Protein AF-D2PDN6-F1 (afdb_monomer)

pLDDT: mean 74.23, std 16.85, range [50.34, 97.75]

Secondary structure (DSSP, 8-state):
--HHHHHTS--EEEETTEEEE--GGG-----HHHHHHHHHHHHHHHHHHHHHHHHHHHHHH-

Structure (mmCIF, N/CA/C/O backbone):
data_AF-D2PDN6-F1
#
_entry.id   AF-D2PDN6-F1
#
loop_
_atom_site.group_PDB
_atom_site.id
_atom_site.type_symbol
_atom_site.label_atom_id
_atom_site.label_alt_id
_atom_site.label_comp_id
_atom_site.label_asym_id
_atom_site.label_entity_id
_atom_site.label_seq_id
_atom_site.pdbx_PDB_ins_code
_atom_site.Cartn_x
_atom_site.Cartn_y
_atom_site.Cartn_z
_atom_site.occupancy
_atom_site.B_iso_or_equiv
_atom_site.auth_seq_id
_atom_site.auth_comp_id
_atom_site.auth_asym_id
_atom_site.auth_atom_id
_atom_site.pdbx_PDB_model_num
ATOM 1 N N . MET A 1 1 ? -30.748 -10.941 1.592 1.00 54.69 1 MET A N 1
ATOM 2 C CA . MET A 1 1 ? -30.558 -9.963 2.686 1.00 54.69 1 MET A CA 1
ATOM 3 C C . MET A 1 1 ? -29.392 -10.371 3.590 1.00 54.69 1 MET A C 1
ATOM 5 O O . MET A 1 1 ? -29.540 -10.491 4.795 1.00 54.69 1 MET A O 1
ATOM 9 N N . LEU A 1 2 ? -28.217 -10.637 2.998 1.00 53.94 2 LEU A N 1
ATOM 10 C CA . LEU A 1 2 ? -26.977 -10.871 3.753 1.00 53.94 2 LEU A CA 1
ATOM 11 C C . 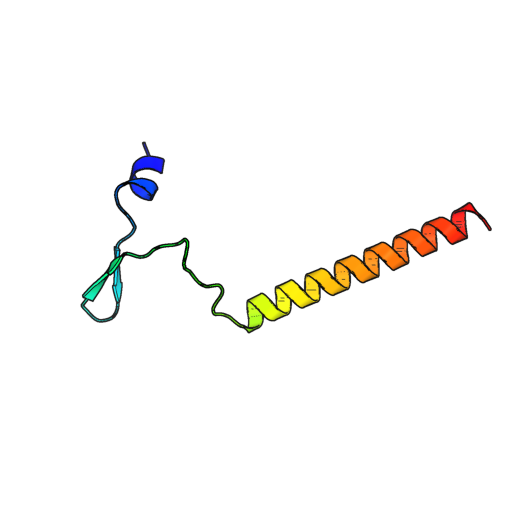LEU A 1 2 ? -26.235 -9.543 3.986 1.00 53.94 2 LEU A C 1
ATOM 13 O O . LEU A 1 2 ? -25.624 -9.356 5.030 1.00 53.94 2 LEU A O 1
ATOM 17 N N . LEU A 1 3 ? -26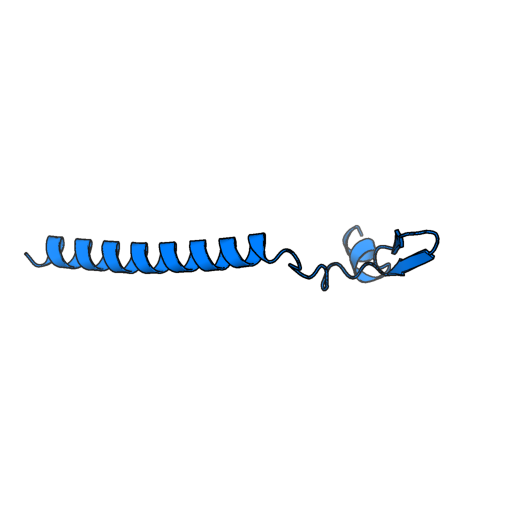.347 -8.605 3.033 1.00 57.06 3 LEU A N 1
ATOM 18 C CA . LEU A 1 3 ? -25.788 -7.256 3.137 1.00 57.06 3 LEU A CA 1
ATOM 19 C C . LEU A 1 3 ? -26.372 -6.463 4.316 1.00 57.06 3 LEU A C 1
ATOM 21 O O . LEU A 1 3 ? -25.610 -5.788 4.996 1.00 57.06 3 LEU A O 1
ATOM 25 N N . ASP A 1 4 ? -27.669 -6.615 4.605 1.00 55.59 4 ASP A N 1
ATOM 26 C CA . ASP A 1 4 ? -28.345 -5.902 5.705 1.00 55.59 4 ASP A CA 1
ATOM 27 C C . ASP A 1 4 ? -27.759 -6.246 7.081 1.00 55.59 4 ASP A C 1
ATOM 29 O O . ASP A 1 4 ? -27.691 -5.414 7.982 1.00 55.59 4 ASP A O 1
ATOM 33 N N . VAL A 1 5 ? -27.225 -7.462 7.242 1.00 58.12 5 VAL A N 1
ATOM 34 C CA 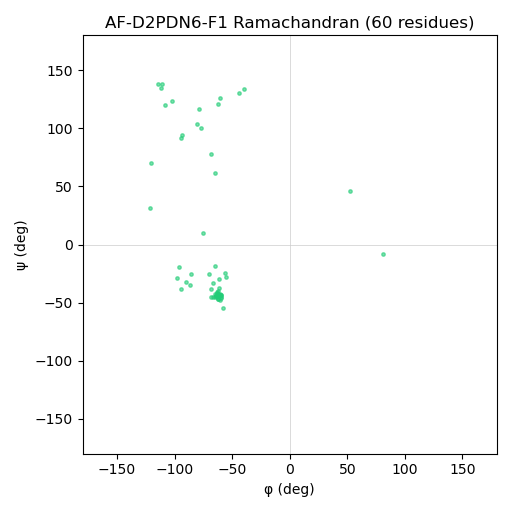. VAL A 1 5 ? -26.537 -7.864 8.477 1.00 58.12 5 VAL A CA 1
ATOM 35 C C . VAL A 1 5 ? -25.243 -7.069 8.674 1.00 58.12 5 VAL A C 1
ATOM 37 O O . VAL A 1 5 ? -24.888 -6.761 9.808 1.00 58.12 5 VAL A O 1
ATOM 40 N N . PHE A 1 6 ? -24.559 -6.695 7.591 1.00 53.22 6 PHE A N 1
ATOM 41 C CA . PHE A 1 6 ? -23.315 -5.926 7.648 1.00 53.22 6 PHE A CA 1
ATOM 42 C C . PHE A 1 6 ? -23.543 -4.410 7.719 1.00 53.22 6 PHE A C 1
ATOM 44 O O . PHE A 1 6 ? -22.687 -3.707 8.258 1.00 53.22 6 PHE A O 1
ATOM 51 N N . THR A 1 7 ? -24.676 -3.903 7.224 1.00 55.75 7 THR A N 1
ATOM 52 C CA . THR A 1 7 ? -24.992 -2.465 7.208 1.00 55.75 7 THR A CA 1
ATOM 53 C C . THR A 1 7 ? -25.828 -2.002 8.405 1.00 55.75 7 THR A C 1
ATOM 55 O O . THR A 1 7 ? -25.545 -0.934 8.945 1.00 55.75 7 THR A O 1
ATOM 58 N N . GLU A 1 8 ? -26.805 -2.783 8.883 1.00 51.94 8 GLU A N 1
ATOM 59 C CA . GLU A 1 8 ? -27.723 -2.361 9.963 1.00 51.94 8 GLU A CA 1
ATOM 60 C C . GLU A 1 8 ? -27.331 -2.872 11.353 1.00 51.94 8 GLU A C 1
ATOM 62 O O . GLU A 1 8 ? -27.608 -2.232 12.372 1.00 51.94 8 GLU A O 1
ATOM 67 N N . ARG A 1 9 ? -26.655 -4.021 11.429 1.00 56.03 9 ARG A N 1
ATOM 68 C CA . ARG A 1 9 ? -26.256 -4.660 12.690 1.00 56.03 9 ARG A CA 1
ATOM 69 C C . ARG A 1 9 ? -24.745 -4.801 12.738 1.00 56.03 9 ARG A C 1
ATOM 71 O O . ARG A 1 9 ? -24.222 -5.904 12.655 1.00 56.03 9 ARG A O 1
ATOM 78 N N . GLY A 1 10 ? -24.042 -3.674 12.878 1.00 56.09 10 GLY A N 1
ATOM 79 C CA . GLY A 1 10 ? -22.581 -3.657 13.010 1.00 56.09 10 GLY A CA 1
ATOM 80 C C . GLY A 1 10 ? -22.070 -4.804 13.893 1.00 56.09 10 GLY A C 1
ATOM 81 O O . GLY A 1 10 ? -22.644 -5.086 14.940 1.00 56.09 10 GLY A O 1
ATOM 82 N N . ILE A 1 11 ? -21.029 -5.503 13.444 1.00 61.25 11 ILE A N 1
ATOM 83 C CA . ILE A 1 11 ? -20.525 -6.718 14.094 1.00 61.25 11 ILE A CA 1
ATOM 84 C C . ILE A 1 11 ? -20.091 -6.361 15.522 1.00 61.25 11 ILE A C 1
ATOM 86 O O . ILE A 1 11 ? -19.310 -5.437 15.719 1.00 61.25 11 ILE A O 1
ATOM 90 N N . TYR A 1 12 ? -20.595 -7.053 16.544 1.00 62.62 12 TYR A N 1
ATOM 91 C CA . TYR A 1 12 ? -20.153 -6.857 17.928 1.00 62.62 12 TYR A CA 1
ATOM 92 C C . TYR A 1 12 ? -19.206 -7.989 18.305 1.00 62.62 12 TYR A C 1
ATOM 94 O O . TYR A 1 12 ? -19.579 -9.158 18.249 1.00 62.62 12 TYR A O 1
ATOM 102 N N . VAL A 1 13 ? -17.988 -7.652 18.726 1.00 61.84 13 VAL A N 1
ATOM 103 C CA . VAL A 1 13 ? -17.007 -8.644 19.185 1.00 61.84 13 VAL A CA 1
ATOM 10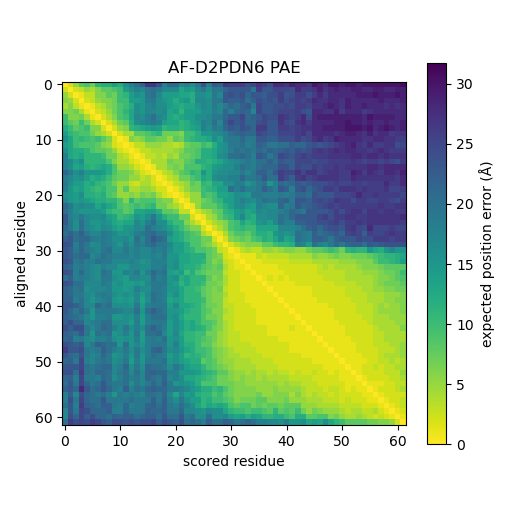4 C C . VAL A 1 13 ? -16.787 -8.459 20.681 1.00 61.84 13 VAL A C 1
ATOM 106 O O . VAL A 1 13 ? -16.630 -7.338 21.177 1.00 61.84 13 VAL A O 1
ATOM 109 N N . LYS A 1 14 ? -16.783 -9.568 21.425 1.00 59.84 14 LYS A N 1
ATOM 110 C CA . LYS A 1 14 ? -16.506 -9.569 22.862 1.00 59.84 14 LYS A CA 1
ATOM 111 C C . LYS A 1 14 ? -14.992 -9.519 23.076 1.00 59.84 14 LYS A C 1
ATOM 113 O O . LYS A 1 14 ? -14.302 -10.520 22.917 1.00 59.84 14 LYS A O 1
ATOM 118 N N . ARG A 1 15 ? -14.466 -8.349 23.443 1.00 62.75 15 ARG A N 1
ATOM 119 C CA . ARG A 1 15 ? -13.062 -8.163 23.850 1.00 62.75 15 ARG A CA 1
ATOM 120 C C . ARG A 1 15 ? -13.026 -7.919 25.356 1.00 62.75 15 ARG A C 1
ATOM 122 O O . ARG A 1 15 ? -13.620 -6.965 25.847 1.00 62.75 15 ARG A O 1
ATOM 129 N N . ASN A 1 16 ? -12.332 -8.794 26.083 1.00 59.19 16 ASN A N 1
ATOM 130 C CA . ASN A 1 16 ? -12.093 -8.680 27.526 1.00 59.19 16 ASN A CA 1
ATOM 131 C C . ASN A 1 16 ? -13.371 -8.461 28.369 1.00 59.19 16 ASN A C 1
ATOM 133 O O . ASN A 1 16 ? -13.455 -7.556 29.195 1.00 59.19 16 ASN A O 1
ATOM 137 N N . GLY A 1 17 ? -14.416 -9.246 28.091 1.00 74.75 17 GLY A N 1
ATOM 138 C CA . GLY A 1 17 ? -15.678 -9.205 28.839 1.00 74.75 17 GLY A CA 1
ATOM 139 C C . GLY A 1 17 ? -16.651 -8.085 28.452 1.00 74.75 17 GLY A C 1
ATOM 140 O O . GLY A 1 17 ? -17.799 -8.134 28.886 1.00 74.75 17 GLY A O 1
ATOM 141 N N . LYS A 1 18 ? -16.260 -7.126 27.601 1.00 63.59 18 LYS A N 1
ATOM 142 C CA . LYS A 1 18 ? -17.132 -6.033 27.140 1.00 63.59 18 LYS A CA 1
ATOM 143 C C . LYS A 1 18 ? -17.477 -6.190 25.657 1.00 63.59 18 LYS A C 1
ATOM 145 O O . LYS A 1 18 ? -16.626 -6.536 24.837 1.00 63.59 18 LYS A O 1
ATOM 150 N N . TRP A 1 19 ? -18.736 -5.932 25.315 1.00 68.44 19 TRP A N 1
ATOM 151 C CA . TRP A 1 19 ? -19.209 -5.900 23.932 1.00 68.44 19 TRP A CA 1
ATOM 152 C C . TRP A 1 19 ? -18.803 -4.570 23.296 1.00 68.4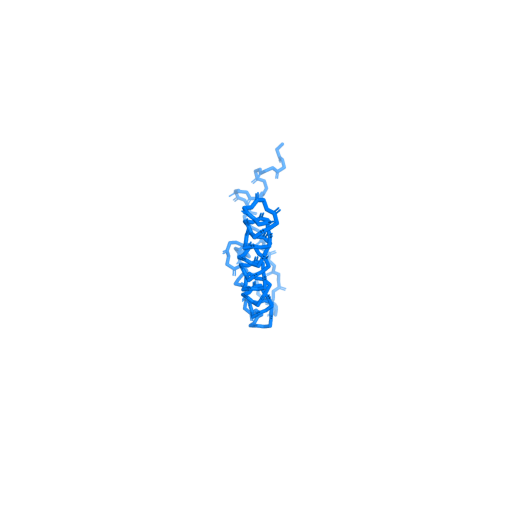4 19 TRP A C 1
ATOM 154 O O . TRP A 1 19 ? -19.231 -3.511 23.755 1.00 68.44 19 TRP A O 1
ATOM 164 N N . ARG A 1 20 ? -17.962 -4.606 22.258 1.00 63.59 20 ARG A N 1
ATOM 165 C CA . ARG A 1 20 ? -17.596 -3.416 21.474 1.00 63.59 20 ARG A CA 1
ATOM 166 C C . ARG A 1 20 ? -18.114 -3.552 20.047 1.00 63.59 20 ARG A C 1
ATOM 168 O O . ARG A 1 20 ? -18.007 -4.624 19.453 1.00 63.59 20 ARG A O 1
ATOM 175 N N . ARG A 1 21 ? -18.651 -2.449 19.511 1.00 62.97 21 ARG A N 1
ATOM 176 C CA . ARG A 1 21 ? -18.961 -2.313 18.082 1.00 62.97 21 ARG A CA 1
ATOM 177 C C . ARG A 1 21 ? -17.657 -2.432 17.300 1.00 62.97 21 ARG A C 1
ATOM 179 O O . ARG A 1 21 ? -16.721 -1.671 17.535 1.00 62.97 21 ARG A O 1
ATOM 186 N N . PHE A 1 22 ? -17.600 -3.408 16.412 1.00 58.22 22 PHE A N 1
ATOM 187 C CA . PHE A 1 22 ? -16.483 -3.679 15.528 1.00 58.22 22 PHE A CA 1
ATOM 188 C C . PHE A 1 22 ? -16.762 -2.966 14.206 1.00 58.22 22 PHE A C 1
ATOM 190 O O . PHE A 1 22 ? -17.457 -3.475 13.328 1.00 58.22 22 PHE A O 1
ATOM 197 N N . ALA A 1 23 ? -16.277 -1.732 14.092 1.00 58.56 23 ALA A N 1
ATOM 198 C CA . ALA A 1 23 ? -16.282 -1.023 12.824 1.00 58.56 23 ALA A CA 1
ATOM 199 C C . ALA A 1 23 ? -15.135 -1.581 11.972 1.00 58.56 23 ALA A C 1
ATOM 201 O O . ALA A 1 23 ? -13.982 -1.214 12.175 1.00 58.56 23 ALA A O 1
ATOM 202 N N . LEU A 1 24 ? -15.445 -2.472 11.025 1.00 54.44 24 LEU A N 1
ATOM 203 C CA . LEU A 1 24 ? -14.475 -2.992 10.047 1.00 54.44 24 LEU A CA 1
ATOM 204 C C . LEU A 1 24 ? -13.783 -1.868 9.257 1.00 54.44 24 LEU A C 1
ATOM 206 O O . LEU A 1 24 ? -12.631 -2.013 8.874 1.00 54.44 24 LEU A O 1
ATOM 210 N N . ALA A 1 25 ? -14.454 -0.723 9.086 1.00 56.72 25 ALA A N 1
ATOM 211 C CA . ALA A 1 25 ? -13.895 0.475 8.457 1.00 56.72 25 ALA A CA 1
ATOM 212 C C . ALA A 1 25 ? -12.730 1.106 9.246 1.00 56.72 25 ALA A C 1
ATOM 214 O O . ALA A 1 25 ? -11.962 1.884 8.693 1.00 56.72 25 ALA A O 1
ATOM 215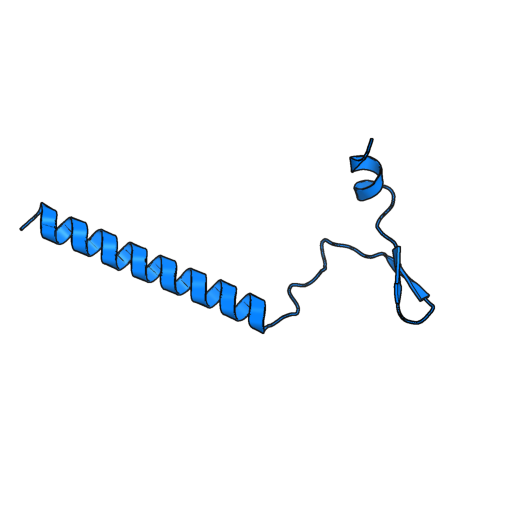 N N . HIS A 1 26 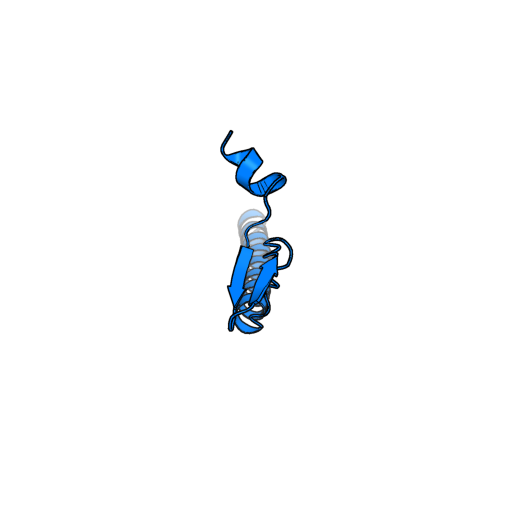? -12.602 0.772 10.533 1.00 50.34 26 HIS A N 1
ATOM 216 C CA . HIS A 1 26 ? -11.494 1.172 11.397 1.00 50.34 26 HIS A CA 1
ATOM 217 C C . HIS A 1 26 ? -10.789 -0.064 11.967 1.00 50.34 26 HIS A C 1
ATOM 219 O O . HIS A 1 26 ? -10.239 -0.030 13.069 1.00 50.34 26 HIS A O 1
ATOM 225 N N . PHE A 1 27 ? -10.773 -1.173 11.215 1.00 53.81 27 PHE A N 1
ATOM 226 C CA . PHE A 1 27 ? -9.641 -2.085 11.299 1.00 53.81 27 PHE A CA 1
ATOM 227 C C . PHE A 1 27 ? -8.481 -1.308 10.686 1.00 53.81 27 PHE A C 1
ATOM 229 O O . PHE A 1 27 ? -8.183 -1.430 9.500 1.00 53.81 27 PHE A O 1
ATOM 236 N N . SER A 1 28 ? -7.932 -0.386 11.487 1.00 52.25 28 SER A N 1
ATOM 237 C CA . SER A 1 28 ? -6.702 0.305 11.163 1.00 52.25 28 SER A CA 1
ATOM 238 C C . SER A 1 28 ? -5.781 -0.779 10.639 1.00 52.25 28 SER A C 1
ATOM 240 O O . SER A 1 28 ? -5.663 -1.850 11.252 1.00 52.25 28 SER A O 1
ATOM 242 N N . TYR A 1 29 ? -5.161 -0.547 9.493 1.00 54.19 29 TYR A N 1
ATOM 243 C CA . TYR A 1 29 ? -3.953 -1.273 9.169 1.00 54.19 29 TYR A CA 1
ATOM 244 C C . TYR A 1 29 ? -2.882 -0.842 10.199 1.00 54.19 29 TYR A C 1
ATOM 246 O O . TYR A 1 29 ? -1.864 -0.260 9.864 1.00 54.19 29 TYR A O 1
ATOM 254 N N . ASP A 1 30 ? -3.120 -1.104 11.486 1.00 59.09 30 ASP A N 1
ATOM 255 C CA . ASP A 1 30 ? -2.292 -0.803 12.655 1.00 59.09 30 ASP A CA 1
ATOM 256 C C . ASP A 1 30 ? -1.115 -1.774 12.735 1.00 59.09 30 ASP A C 1
ATOM 258 O O . ASP A 1 30 ? -0.413 -1.848 13.741 1.00 59.09 30 ASP A O 1
ATOM 262 N N . ASN A 1 31 ? -0.905 -2.558 11.676 1.00 69.75 31 ASN A N 1
ATOM 263 C CA . ASN A 1 31 ? 0.300 -3.324 11.505 1.00 69.75 31 ASN A CA 1
ATOM 264 C C . ASN A 1 31 ? 1.281 -2.494 10.661 1.00 69.75 31 ASN A C 1
ATOM 266 O O . ASN A 1 31 ? 1.216 -2.549 9.427 1.00 69.75 31 ASN A O 1
ATOM 270 N N . PRO A 1 32 ? 2.199 -1.740 11.299 1.00 77.81 32 PRO A N 1
ATOM 271 C CA . PRO A 1 32 ? 3.189 -0.936 10.588 1.00 77.81 32 PRO A CA 1
ATOM 272 C C . PRO A 1 32 ? 4.040 -1.775 9.627 1.00 77.81 32 PRO A C 1
ATOM 274 O O . PRO A 1 32 ? 4.515 -1.241 8.629 1.00 77.81 32 PRO A O 1
ATOM 277 N N . LEU A 1 33 ? 4.176 -3.088 9.862 1.00 80.56 33 LEU A N 1
ATOM 278 C CA . LEU A 1 33 ? 4.866 -3.990 8.938 1.00 80.56 33 LEU A CA 1
ATOM 279 C C . LEU A 1 33 ? 4.091 -4.177 7.633 1.00 80.56 33 LEU A C 1
ATOM 281 O O . LEU A 1 33 ? 4.685 -4.105 6.565 1.00 80.56 33 LEU A O 1
ATOM 285 N N . VAL A 1 34 ? 2.774 -4.387 7.695 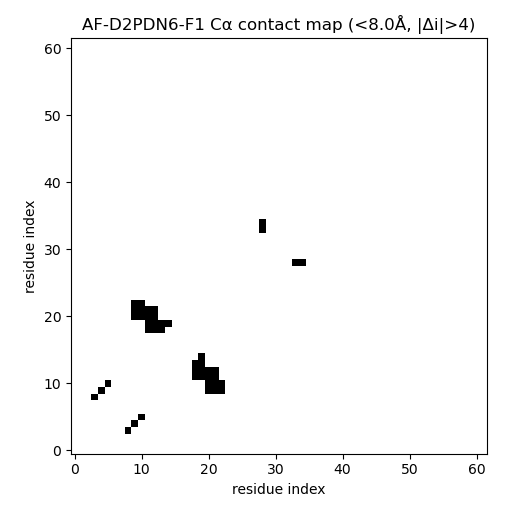1.00 82.69 34 VAL A N 1
ATOM 286 C CA . VAL A 1 34 ? 1.950 -4.585 6.488 1.00 82.69 34 VAL A CA 1
ATOM 287 C C . VAL A 1 34 ? 1.867 -3.290 5.680 1.00 82.69 34 VAL A C 1
ATOM 289 O O . VAL A 1 34 ? 1.982 -3.332 4.458 1.00 82.69 34 VAL A O 1
ATOM 292 N N . ASN A 1 35 ? 1.762 -2.138 6.349 1.00 84.12 35 ASN A N 1
ATOM 293 C CA . ASN A 1 35 ? 1.812 -0.837 5.675 1.00 84.12 35 ASN A CA 1
ATOM 294 C C . ASN A 1 35 ? 3.173 -0.577 5.036 1.00 84.12 35 ASN A C 1
ATOM 296 O O . ASN A 1 35 ? 3.239 -0.160 3.883 1.00 84.12 35 ASN A O 1
ATOM 300 N N . GLY A 1 36 ? 4.258 -0.858 5.762 1.00 87.50 36 GLY A N 1
ATOM 301 C CA . GLY A 1 36 ? 5.612 -0.739 5.231 1.00 87.50 36 GLY A CA 1
ATOM 302 C C . GLY A 1 36 ? 5.824 -1.633 4.011 1.00 87.50 36 GLY A C 1
ATOM 303 O O . GLY A 1 36 ? 6.348 -1.171 3.001 1.00 87.50 36 GLY A O 1
ATOM 304 N N . LEU A 1 37 ? 5.344 -2.880 4.066 1.00 93.12 37 LEU A N 1
ATOM 305 C CA . LEU A 1 37 ? 5.387 -3.803 2.933 1.00 93.12 37 LEU A CA 1
ATOM 306 C C . LEU A 1 37 ? 4.582 -3.282 1.743 1.00 93.12 37 LEU A C 1
ATOM 308 O O . LEU A 1 37 ? 5.091 -3.321 0.631 1.00 93.12 37 LEU A O 1
ATOM 312 N N . ALA A 1 38 ? 3.372 -2.760 1.957 1.00 92.50 38 ALA A N 1
ATOM 313 C CA . ALA A 1 38 ? 2.552 -2.205 0.881 1.00 92.50 38 ALA A CA 1
ATOM 314 C C . ALA A 1 38 ? 3.226 -1.002 0.199 1.00 92.50 38 ALA A C 1
ATOM 316 O O . ALA A 1 38 ? 3.259 -0.928 -1.029 1.00 92.50 38 ALA A O 1
ATOM 317 N N . ILE A 1 39 ? 3.818 -0.096 0.985 1.00 93.75 39 ILE A N 1
ATOM 318 C CA . ILE A 1 39 ? 4.578 1.049 0.466 1.00 93.75 39 ILE A CA 1
ATOM 319 C C . ILE A 1 39 ? 5.790 0.565 -0.337 1.00 93.75 39 ILE A C 1
ATOM 321 O O . ILE A 1 39 ? 6.009 1.024 -1.457 1.00 93.75 39 ILE A O 1
ATOM 325 N N . LEU A 1 40 ? 6.555 -0.388 0.201 1.00 96.19 40 LEU A N 1
ATOM 326 C CA . LEU A 1 40 ? 7.740 -0.940 -0.456 1.00 96.19 40 LEU A CA 1
ATOM 327 C C . LEU A 1 40 ? 7.375 -1.612 -1.787 1.00 96.19 40 LEU A C 1
ATOM 329 O O . LEU A 1 40 ? 8.032 -1.370 -2.798 1.00 96.19 40 LEU A O 1
ATOM 333 N N . LEU A 1 41 ? 6.292 -2.393 -1.809 1.00 96.69 41 LEU A N 1
ATOM 334 C CA . LEU A 1 41 ? 5.776 -3.027 -3.024 1.00 96.69 41 LEU A CA 1
ATOM 335 C C . LEU A 1 41 ? 5.375 -1.976 -4.069 1.00 96.69 41 LEU A C 1
ATOM 337 O O . LEU A 1 41 ? 5.746 -2.101 -5.235 1.00 96.69 41 LEU A O 1
ATOM 341 N N . GLY A 1 42 ? 4.702 -0.902 -3.646 1.00 96.62 42 GLY A N 1
ATOM 342 C CA . GLY A 1 42 ? 4.354 0.222 -4.518 1.00 96.62 42 GLY A CA 1
ATOM 343 C C . GLY A 1 42 ? 5.578 0.901 -5.144 1.00 96.62 42 GLY A C 1
ATOM 344 O O . GLY A 1 42 ? 5.593 1.158 -6.347 1.00 96.62 42 GLY A O 1
ATOM 345 N N . VAL A 1 43 ? 6.636 1.131 -4.361 1.00 97.56 43 VAL A N 1
ATOM 346 C CA . VAL A 1 43 ? 7.895 1.712 -4.862 1.00 97.56 43 VAL A CA 1
ATOM 347 C C . VAL A 1 43 ? 8.571 0.786 -5.876 1.00 97.56 43 VAL A C 1
ATOM 349 O O . VAL A 1 43 ? 8.996 1.252 -6.932 1.00 97.56 43 VAL A O 1
ATOM 352 N N . ILE A 1 44 ? 8.633 -0.524 -5.605 1.00 97.75 44 ILE A N 1
ATOM 353 C CA . ILE A 1 44 ? 9.198 -1.501 -6.549 1.00 97.75 44 ILE A CA 1
ATOM 354 C C . ILE A 1 44 ? 8.417 -1.498 -7.866 1.00 97.75 44 ILE A C 1
ATOM 356 O O . ILE A 1 44 ? 9.033 -1.494 -8.929 1.00 97.75 44 ILE A O 1
ATOM 360 N N . MET A 1 45 ? 7.082 -1.464 -7.816 1.00 97.00 45 MET A N 1
ATOM 361 C CA . MET A 1 45 ? 6.257 -1.432 -9.028 1.00 97.00 45 MET A CA 1
ATOM 362 C C . MET A 1 45 ? 6.499 -0.170 -9.861 1.00 97.00 45 MET A C 1
ATOM 364 O O . MET A 1 45 ? 6.594 -0.266 -11.083 1.00 97.00 45 MET A O 1
ATOM 368 N N . LEU A 1 46 ? 6.650 0.995 -9.223 1.00 97.50 46 LEU A N 1
ATOM 369 C CA . LEU A 1 46 ? 6.977 2.240 -9.926 1.00 97.50 46 LEU A CA 1
ATOM 370 C C . LEU A 1 46 ? 8.351 2.171 -10.601 1.00 97.50 46 LEU A C 1
ATOM 372 O O . LEU A 1 46 ? 8.483 2.542 -11.766 1.00 97.50 46 LEU A O 1
ATOM 376 N N . LEU A 1 47 ? 9.365 1.661 -9.899 1.00 97.06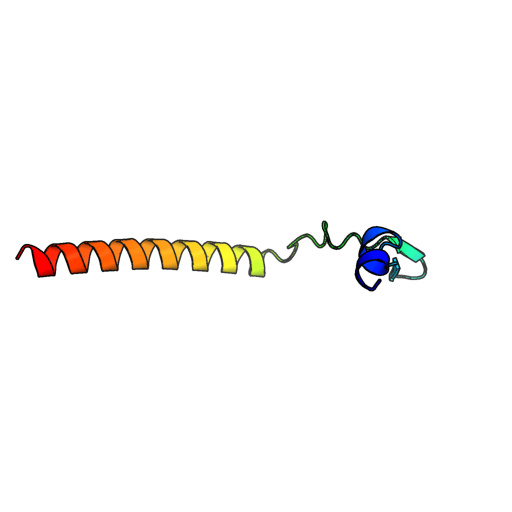 47 LEU A N 1
ATOM 377 C CA . LEU A 1 47 ? 10.705 1.496 -10.467 1.00 97.06 47 LEU A CA 1
ATOM 378 C C . LEU A 1 47 ? 10.716 0.487 -11.619 1.00 97.06 47 LEU A C 1
ATOM 380 O O . LEU A 1 47 ? 11.334 0.743 -12.650 1.00 97.06 47 LEU A O 1
ATOM 384 N N . ALA A 1 48 ? 10.006 -0.632 -11.470 1.00 96.44 48 ALA A N 1
ATOM 385 C CA . ALA A 1 48 ? 9.874 -1.634 -12.520 1.00 96.44 48 ALA A CA 1
ATOM 386 C C . ALA A 1 48 ? 9.186 -1.058 -13.764 1.00 96.44 48 ALA A C 1
ATOM 388 O O . ALA A 1 48 ? 9.651 -1.298 -14.875 1.00 96.44 48 ALA A O 1
ATOM 389 N N . ALA A 1 49 ? 8.129 -0.260 -13.586 1.00 96.38 49 ALA A N 1
ATOM 390 C CA . ALA A 1 49 ? 7.443 0.404 -14.689 1.00 96.38 49 ALA A CA 1
ATOM 391 C C . ALA A 1 49 ? 8.364 1.385 -15.430 1.00 96.38 49 ALA A C 1
ATOM 393 O O . ALA A 1 49 ? 8.448 1.328 -16.652 1.00 96.38 49 ALA A O 1
ATOM 394 N N . LEU A 1 50 ? 9.105 2.230 -14.703 1.00 95.75 50 LEU A N 1
ATOM 395 C CA . LEU A 1 50 ? 10.058 3.176 -15.300 1.00 95.75 50 LEU A CA 1
ATOM 396 C C . LEU A 1 50 ? 11.192 2.475 -16.052 1.00 95.75 50 LEU A C 1
ATOM 398 O O . LEU A 1 50 ? 11.608 2.934 -17.118 1.00 95.75 50 LEU A O 1
ATOM 402 N N . TYR A 1 51 ? 11.700 1.375 -15.494 1.00 94.31 51 TYR A N 1
ATOM 403 C CA . TYR A 1 51 ? 12.744 0.578 -16.126 1.00 94.31 51 TYR A CA 1
ATOM 404 C C . TYR A 1 51 ? 12.237 -0.101 -17.399 1.00 94.31 51 TYR A C 1
ATOM 406 O O . TYR A 1 51 ? 12.911 -0.052 -18.424 1.00 94.31 51 TYR A O 1
ATOM 414 N N . LEU A 1 52 ? 11.047 -0.702 -17.344 1.00 94.31 52 LEU A N 1
ATOM 415 C CA . LEU A 1 52 ? 10.431 -1.368 -18.486 1.00 94.31 52 LEU A CA 1
ATOM 416 C C . LEU A 1 52 ? 10.123 -0.378 -19.615 1.00 94.31 52 LEU A C 1
ATOM 418 O O . LEU A 1 52 ? 10.425 -0.664 -20.770 1.00 94.31 52 LEU A O 1
ATOM 422 N N . ASP A 1 53 ? 9.579 0.792 -19.279 1.00 91.25 53 ASP A N 1
ATOM 423 C CA . ASP A 1 53 ? 9.309 1.866 -20.237 1.00 91.25 53 ASP A CA 1
ATOM 424 C C . ASP A 1 53 ? 10.596 2.355 -20.914 1.00 91.25 53 ASP A C 1
ATOM 426 O O . ASP A 1 53 ? 10.682 2.375 -22.141 1.00 91.25 53 ASP A O 1
ATOM 430 N N . ASN A 1 54 ? 11.650 2.628 -20.133 1.00 88.75 54 ASN A N 1
ATOM 431 C CA . ASN A 1 54 ? 12.956 2.985 -20.691 1.00 88.75 54 ASN A CA 1
ATOM 432 C C . ASN A 1 54 ? 13.513 1.874 -21.582 1.00 88.75 54 ASN A C 1
ATOM 434 O O . ASN A 1 54 ? 14.003 2.153 -22.672 1.00 88.75 54 ASN A O 1
ATOM 438 N N . TYR A 1 55 ? 13.446 0.619 -21.141 1.00 89.31 55 TYR A N 1
ATOM 439 C CA . TYR A 1 55 ? 13.949 -0.509 -21.918 1.00 89.31 55 TYR A CA 1
ATOM 440 C C . TYR A 1 55 ? 13.231 -0.627 -23.266 1.00 89.31 55 TYR A C 1
ATOM 442 O O . TYR A 1 55 ? 13.888 -0.761 -24.300 1.00 89.31 55 TYR A O 1
ATOM 450 N N . HIS A 1 56 ? 11.900 -0.522 -23.272 1.00 84.31 56 HIS A N 1
ATOM 451 C CA . HIS A 1 56 ? 11.114 -0.511 -24.503 1.00 84.31 56 HIS A CA 1
ATOM 452 C C . HIS A 1 56 ? 11.444 0.688 -25.389 1.00 84.31 56 HIS A C 1
ATOM 454 O O . HIS A 1 56 ? 11.592 0.511 -26.595 1.00 84.31 56 HIS A O 1
ATOM 460 N N . TYR A 1 57 ? 11.612 1.877 -24.809 1.00 86.88 57 TYR A N 1
ATOM 461 C CA . TYR A 1 57 ? 12.026 3.066 -25.544 1.00 86.88 57 TYR A CA 1
ATOM 462 C C . TYR A 1 57 ? 13.376 2.837 -26.238 1.00 86.88 57 TYR A C 1
ATOM 464 O O . TYR A 1 57 ? 13.473 2.950 -27.458 1.00 86.88 57 TYR A O 1
ATOM 472 N N . TYR A 1 58 ? 14.412 2.428 -25.504 1.00 85.06 58 TYR A N 1
ATOM 473 C CA . TYR A 1 58 ? 15.728 2.190 -26.100 1.00 85.06 58 TYR A CA 1
ATOM 474 C C . TYR A 1 58 ? 15.699 1.109 -27.183 1.00 85.06 58 TYR A C 1
ATOM 476 O O . TYR A 1 58 ? 16.297 1.317 -28.227 1.00 85.06 58 TYR A O 1
ATOM 484 N N . ASN A 1 59 ? 14.986 0.001 -26.969 1.00 85.38 59 ASN A N 1
ATOM 485 C CA . ASN A 1 59 ? 14.911 -1.097 -27.940 1.00 85.38 59 ASN A CA 1
ATOM 486 C C . ASN A 1 59 ? 14.114 -0.742 -29.210 1.00 85.38 59 ASN A C 1
ATOM 488 O O . ASN A 1 59 ? 14.297 -1.364 -30.249 1.00 85.38 59 ASN A O 1
ATOM 492 N N . TYR A 1 60 ? 13.189 0.216 -29.119 1.00 81.06 60 TYR A N 1
ATOM 493 C CA . TYR A 1 60 ? 12.380 0.648 -30.257 1.00 81.06 60 TYR A CA 1
ATOM 494 C C . TYR A 1 60 ? 13.071 1.735 -31.091 1.00 81.06 60 TYR A C 1
ATOM 496 O O . TYR A 1 60 ? 12.888 1.789 -32.306 1.00 81.06 60 TYR A O 1
ATOM 504 N N . TYR A 1 61 ? 13.835 2.621 -30.444 1.00 76.88 61 TYR A N 1
ATOM 505 C CA . TYR A 1 61 ? 14.461 3.774 -31.100 1.00 76.88 61 TYR A CA 1
ATOM 506 C C . TYR A 1 61 ? 15.919 3.551 -31.528 1.00 76.88 61 TYR A C 1
ATOM 508 O O . TYR A 1 61 ? 16.397 4.301 -32.382 1.00 76.88 61 TYR A O 1
ATOM 516 N N . PHE A 1 62 ? 16.613 2.562 -30.963 1.00 67.00 62 PHE A N 1
ATOM 517 C CA . PHE A 1 62 ? 17.980 2.172 -31.324 1.00 67.00 62 PHE A CA 1
ATOM 518 C C . PHE A 1 62 ? 18.035 0.697 -31.713 1.00 67.00 62 PHE A C 1
ATOM 520 O O . PHE A 1 62 ? 18.820 0.385 -32.637 1.00 67.00 62 PHE A O 1
#

Solvent-accessible surface area (backbone atoms only — not comparable to full-atom values): 3818 Å² total; per-residue (Å²): 127,69,64,53,50,66,72,76,51,60,50,68,47,77,57,94,92,40,82,37,81,48,56,72,93,65,62,62,80,78,44,66,65,61,51,50,50,53,52,52,51,52,52,51,52,52,52,51,50,54,50,50,52,50,50,51,50,51,69,73,77,105

Sequence (62 aa):
MLLDVFTERGIYVKRNGKWRRFALAHFSYDNPLVNGLAILLGVIMLLAALYLDNYHYYNYYF

Organism: Saccharolobus islandicus (strain L.D.8.5 / Lassen #2) (NCBI:txid425944)

Radius of gyration: 22.17 Å; Cα contacts (8 Å, |Δi|>4): 22; chains: 1; bounding box: 48×15×60 Å

Foldseek 3Di:
DVVCCVVVPQDWDQDPNDTDRDDVVPPPPVVVVVVVVVVVVVVVVVVVVVVVVVVVVVVVPD

Nearest PDB structures (foldseek):
  9fvd-assembly1_B  TM=3.127E-01  e=6.496E+00  Marburg virus - Musoke, Kenya, 1980

Mean predicted aligned error: 13.48 Å